Protein AF-A0A6G2PWX5-F1 (afdb_monomer_lite)

pLDDT: mean 84.2, std 10.62, range [52.28, 97.62]

Foldseek 3Di:
DQDALVVLLVLLVVLVVQLCVLCVVLVQAADDPVLVVQLVVVVVVVVPDDQPDDPPQDPSLSVLLVVLVSLLSSVVCCVVVDQRNDPDPVSSVSNNVSCVSNNVSSVSSNRNSVCNVVVVVVVVVD

Structure (mmCIF, N/CA/C/O backbone):
data_AF-A0A6G2PWX5-F1
#
_entry.id   AF-A0A6G2PWX5-F1
#
loop_
_atom_site.group_PDB
_atom_site.id
_atom_site.type_symbol
_atom_site.label_atom_id
_atom_site.label_alt_id
_atom_site.label_comp_id
_atom_site.label_asym_id
_atom_site.label_entity_id
_atom_site.label_seq_id
_atom_site.pdbx_PDB_ins_code
_atom_site.Cartn_x
_atom_site.Cartn_y
_atom_site.Cartn_z
_atom_site.occupancy
_atom_site.B_iso_or_equiv
_atom_site.auth_seq_id
_atom_site.auth_comp_id
_atom_site.auth_asym_id
_atom_site.auth_atom_id
_atom_site.pdbx_PDB_model_num
ATOM 1 N N . ASP A 1 1 ? -19.145 -6.685 -1.369 1.00 73.06 1 ASP A N 1
ATOM 2 C CA . ASP A 1 1 ? -18.867 -6.721 0.077 1.00 73.06 1 ASP A CA 1
ATOM 3 C C . ASP A 1 1 ? -17.618 -5.947 0.437 1.00 73.06 1 ASP A C 1
ATOM 5 O O . ASP A 1 1 ? -16.658 -5.936 -0.332 1.00 73.06 1 ASP A O 1
ATOM 9 N N . VAL A 1 2 ? -17.672 -5.245 1.570 1.00 80.25 2 VAL A N 1
ATOM 10 C CA . VAL A 1 2 ? -16.521 -4.561 2.172 1.00 80.25 2 VAL A CA 1
ATOM 11 C C . VAL A 1 2 ? -15.756 -5.603 2.996 1.00 80.25 2 VAL A C 1
ATOM 13 O O . VAL A 1 2 ? -16.388 -6.258 3.822 1.00 80.25 2 VAL A O 1
ATOM 16 N N . PRO A 1 3 ? -14.445 -5.812 2.767 1.00 88.75 3 PRO A N 1
ATOM 17 C CA . PRO A 1 3 ? -13.666 -6.742 3.583 1.00 88.75 3 PRO A CA 1
ATOM 18 C C . PRO A 1 3 ? -13.536 -6.234 5.019 1.00 88.75 3 PRO A C 1
ATOM 20 O O . PRO A 1 3 ? -13.540 -5.022 5.251 1.00 88.75 3 PRO A O 1
ATOM 23 N N . SER A 1 4 ? -13.334 -7.157 5.959 1.00 93.25 4 SER A N 1
ATOM 24 C CA . SER A 1 4 ? -12.883 -6.782 7.304 1.00 93.25 4 SER A CA 1
ATOM 25 C C . SER A 1 4 ? -11.538 -6.056 7.245 1.00 93.25 4 SER A C 1
ATOM 27 O O . SER A 1 4 ? -10.751 -6.246 6.307 1.00 93.25 4 SER A O 1
A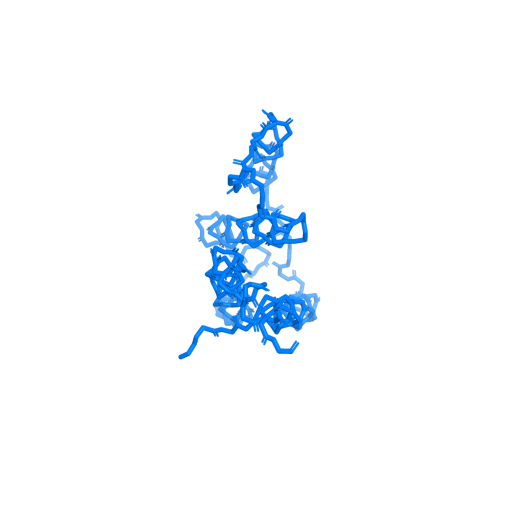TOM 29 N N . LEU A 1 5 ? -11.229 -5.261 8.273 1.00 93.88 5 LEU A N 1
ATOM 30 C CA . LEU A 1 5 ? -9.940 -4.569 8.356 1.00 93.88 5 LEU A CA 1
ATOM 31 C C . LEU A 1 5 ? -8.759 -5.546 8.247 1.00 93.88 5 LEU A C 1
ATOM 33 O O . LEU A 1 5 ? -7.820 -5.307 7.489 1.00 93.88 5 LEU A O 1
ATOM 37 N N . GLY A 1 6 ? -8.840 -6.675 8.957 1.00 93.31 6 GLY A N 1
ATOM 38 C CA . GLY A 1 6 ? -7.783 -7.684 8.960 1.00 93.31 6 GLY A CA 1
ATOM 39 C C . GLY A 1 6 ? -7.645 -8.426 7.628 1.00 93.31 6 GLY A C 1
ATOM 40 O O . GLY A 1 6 ? -6.531 -8.743 7.221 1.00 93.31 6 GLY A O 1
ATOM 41 N N . GLU A 1 7 ? -8.746 -8.713 6.927 1.00 94.88 7 GLU A N 1
ATOM 42 C CA . GLU A 1 7 ? -8.676 -9.281 5.571 1.00 94.88 7 GLU A CA 1
ATOM 43 C C . GLU A 1 7 ? -8.036 -8.300 4.598 1.00 94.88 7 GLU A C 1
ATOM 45 O O . GLU A 1 7 ? -7.130 -8.679 3.860 1.00 94.88 7 GLU A O 1
ATOM 50 N N . ALA A 1 8 ? -8.462 -7.038 4.630 1.00 96.44 8 ALA A N 1
ATOM 51 C CA . ALA A 1 8 ? -7.947 -6.025 3.725 1.00 96.44 8 ALA A CA 1
ATOM 52 C C . ALA A 1 8 ? -6.447 -5.766 3.940 1.00 96.44 8 ALA A C 1
ATOM 54 O O . ALA A 1 8 ? -5.707 -5.604 2.970 1.00 96.44 8 ALA A O 1
ATOM 55 N N . GLU A 1 9 ? -5.982 -5.764 5.194 1.00 95.12 9 GLU A N 1
ATOM 56 C CA . GLU A 1 9 ? -4.556 -5.644 5.507 1.00 95.12 9 GLU A CA 1
ATOM 57 C C . GLU A 1 9 ? -3.755 -6.850 4.996 1.00 95.12 9 GLU A C 1
ATOM 59 O O . GLU A 1 9 ? -2.713 -6.668 4.360 1.00 95.12 9 GLU A O 1
ATOM 64 N N . ARG A 1 10 ? -4.243 -8.080 5.218 1.00 96.50 10 ARG A N 1
ATOM 65 C CA . ARG A 1 10 ? -3.577 -9.297 4.722 1.00 96.50 10 ARG A CA 1
ATOM 66 C C . ARG A 1 10 ? -3.479 -9.307 3.202 1.00 96.50 10 ARG A C 1
ATOM 68 O O . ARG A 1 10 ? -2.391 -9.522 2.672 1.00 96.50 10 ARG A O 1
ATOM 75 N N . GLU A 1 11 ? -4.576 -9.013 2.511 1.00 97.19 11 GLU A N 1
ATOM 76 C CA . GLU A 1 11 ? -4.602 -8.926 1.050 1.00 97.19 11 GLU A CA 1
ATOM 77 C C . GLU A 1 11 ? -3.645 -7.846 0.524 1.00 97.19 11 GLU A C 1
ATOM 79 O O . GLU A 1 11 ? -2.964 -8.052 -0.480 1.00 97.19 11 GLU A O 1
ATOM 84 N N . LEU A 1 12 ? -3.562 -6.692 1.199 1.00 96.31 12 LEU A N 1
ATOM 85 C CA . LEU A 1 12 ? -2.619 -5.634 0.842 1.00 96.31 12 LEU A CA 1
ATOM 86 C C . LEU A 1 12 ? -1.167 -6.096 1.006 1.00 96.31 12 LEU A C 1
ATOM 88 O O . LEU A 1 12 ? -0.343 -5.856 0.123 1.00 96.31 12 LEU A O 1
ATOM 92 N N . ALA A 1 13 ? -0.855 -6.781 2.106 1.00 96.25 13 ALA A N 1
ATOM 93 C CA . ALA A 1 13 ? 0.475 -7.326 2.355 1.00 96.25 13 ALA A CA 1
ATOM 94 C C . ALA A 1 13 ? 0.854 -8.436 1.357 1.00 96.25 13 ALA A C 1
ATOM 96 O O . ALA A 1 13 ? 2.018 -8.541 0.970 1.00 96.25 13 ALA A O 1
ATOM 97 N N . GLU A 1 14 ? -0.102 -9.267 0.941 1.00 97.62 14 GLU A N 1
ATOM 98 C CA . GLU A 1 14 ? 0.081 -10.280 -0.108 1.00 97.62 14 GLU A CA 1
ATOM 99 C C . GLU A 1 14 ? 0.351 -9.635 -1.465 1.00 97.62 14 GLU A C 1
ATOM 101 O O . GLU A 1 14 ? 1.382 -9.909 -2.076 1.00 97.62 14 GLU A O 1
ATOM 106 N N . ALA A 1 15 ? -0.502 -8.698 -1.887 1.00 96.75 15 ALA A N 1
ATOM 107 C CA . ALA A 1 15 ? -0.336 -8.002 -3.157 1.00 96.75 15 ALA A CA 1
ATOM 108 C C . ALA A 1 15 ? 1.007 -7.261 -3.237 1.00 96.75 15 ALA A C 1
ATOM 110 O O . ALA A 1 15 ? 1.663 -7.289 -4.278 1.00 96.75 15 ALA A O 1
ATOM 111 N N . LEU A 1 16 ? 1.438 -6.624 -2.141 1.00 93.94 16 LEU A N 1
ATOM 112 C CA . LEU A 1 16 ? 2.752 -5.986 -2.062 1.00 93.94 16 LEU A CA 1
ATOM 113 C C . LEU 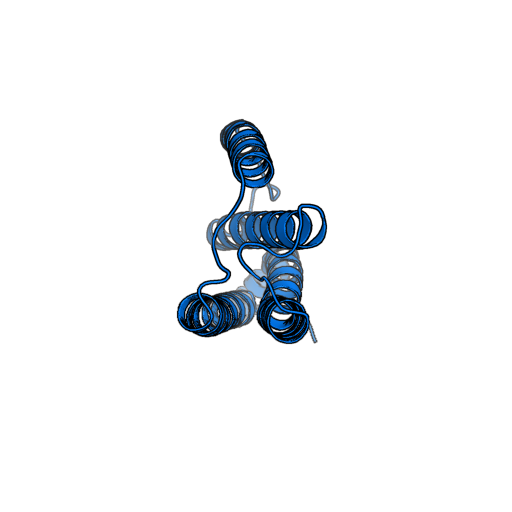A 1 16 ? 3.892 -6.990 -2.238 1.00 93.94 16 LEU A C 1
ATOM 115 O O . LEU A 1 16 ? 4.791 -6.740 -3.036 1.00 93.94 16 LEU A O 1
ATOM 119 N N . ARG A 1 17 ? 3.856 -8.122 -1.522 1.00 95.38 17 ARG A N 1
ATOM 120 C CA . ARG A 1 17 ? 4.885 -9.167 -1.639 1.00 95.38 17 ARG A CA 1
ATOM 121 C C . ARG A 1 17 ? 4.989 -9.691 -3.069 1.00 95.38 17 ARG A C 1
ATOM 123 O O . ARG A 1 17 ? 6.095 -9.769 -3.605 1.00 95.38 17 ARG A O 1
ATOM 130 N N . ASP A 1 18 ? 3.855 -9.985 -3.696 1.00 95.00 18 ASP A N 1
ATOM 131 C CA . ASP A 1 18 ? 3.808 -10.503 -5.063 1.00 95.00 18 ASP A CA 1
ATOM 132 C C . ASP A 1 18 ? 4.321 -9.477 -6.076 1.00 95.00 18 ASP A C 1
ATOM 134 O O . ASP A 1 18 ? 5.149 -9.801 -6.934 1.00 95.00 18 ASP A O 1
ATOM 138 N N . ALA A 1 19 ? 3.894 -8.218 -5.949 1.00 91.56 19 ALA A N 1
ATOM 139 C CA . ALA A 1 19 ? 4.353 -7.139 -6.813 1.00 91.56 19 ALA A CA 1
ATOM 140 C C . ALA A 1 19 ? 5.860 -6.902 -6.663 1.00 91.56 19 ALA A C 1
ATOM 142 O O . ALA A 1 19 ? 6.565 -6.843 -7.669 1.00 91.56 19 ALA A O 1
ATOM 143 N N . THR A 1 20 ? 6.385 -6.834 -5.435 1.00 90.12 20 THR A N 1
ATOM 144 C CA . THR A 1 20 ? 7.828 -6.699 -5.191 1.00 90.12 20 THR A CA 1
ATOM 145 C C . THR A 1 20 ? 8.604 -7.859 -5.805 1.00 90.12 20 THR A C 1
ATOM 147 O O . THR A 1 20 ? 9.624 -7.624 -6.448 1.00 90.12 20 THR A O 1
ATOM 150 N N . ALA A 1 21 ? 8.112 -9.095 -5.687 1.00 90.38 21 ALA A N 1
ATOM 151 C CA . ALA A 1 21 ? 8.759 -10.252 -6.295 1.00 90.38 21 ALA A CA 1
ATOM 152 C C . ALA A 1 21 ? 8.800 -10.157 -7.831 1.00 90.38 21 ALA A C 1
ATOM 154 O O . ALA A 1 21 ? 9.811 -10.509 -8.438 1.00 90.38 21 ALA A O 1
ATOM 155 N N . VAL A 1 22 ? 7.731 -9.676 -8.475 1.00 88.88 22 VAL A N 1
ATOM 156 C CA . VAL A 1 22 ? 7.707 -9.446 -9.931 1.00 88.88 22 VAL A CA 1
ATOM 157 C C . VAL A 1 22 ? 8.670 -8.328 -10.328 1.00 88.88 22 VAL A C 1
ATOM 159 O O . VAL A 1 22 ? 9.491 -8.523 -11.220 1.00 88.88 22 VAL A O 1
ATOM 162 N N . LEU A 1 23 ? 8.599 -7.176 -9.660 1.00 84.44 23 LEU A N 1
ATOM 163 C CA . LEU A 1 23 ? 9.403 -6.000 -9.996 1.00 84.44 23 LEU A CA 1
ATOM 164 C C . LEU A 1 23 ? 10.902 -6.239 -9.775 1.00 84.44 23 LEU A C 1
ATOM 166 O O . LEU A 1 23 ? 11.701 -5.799 -10.595 1.00 84.44 23 LEU A O 1
ATOM 170 N N . ALA A 1 24 ? 11.275 -6.975 -8.723 1.00 83.81 24 ALA A N 1
ATOM 171 C CA . ALA A 1 24 ? 12.662 -7.355 -8.457 1.00 83.81 24 ALA A CA 1
ATOM 172 C C . ALA A 1 24 ? 13.220 -8.313 -9.519 1.00 83.81 24 ALA A C 1
ATOM 174 O O . ALA A 1 24 ? 14.370 -8.176 -9.917 1.00 83.81 24 ALA A O 1
ATOM 175 N N . ARG A 1 25 ? 12.410 -9.259 -10.021 1.00 83.19 25 ARG A N 1
ATOM 176 C CA . ARG A 1 25 ? 12.833 -10.157 -11.112 1.00 83.19 25 ARG A CA 1
ATOM 177 C C . ARG A 1 25 ? 13.050 -9.431 -12.437 1.00 83.19 25 ARG A C 1
ATOM 179 O O . ARG A 1 25 ? 13.836 -9.900 -13.249 1.00 83.19 25 ARG A O 1
ATOM 186 N N . LEU A 1 26 ? 12.314 -8.347 -12.669 1.00 75.12 26 LEU A N 1
ATOM 187 C CA . LEU A 1 26 ? 12.381 -7.567 -13.903 1.00 75.12 26 LEU A CA 1
ATOM 188 C C . LEU A 1 26 ? 13.430 -6.442 -13.847 1.00 75.12 26 LEU A C 1
ATOM 190 O O . LEU A 1 26 ? 13.643 -5.796 -14.861 1.00 75.12 26 LEU A O 1
ATOM 194 N N . ASP A 1 27 ? 14.043 -6.181 -12.686 1.00 71.44 27 ASP A N 1
ATOM 195 C CA . ASP A 1 27 ? 14.977 -5.063 -12.443 1.00 71.44 27 ASP A CA 1
ATOM 196 C C . ASP A 1 27 ? 14.431 -3.669 -12.837 1.00 71.44 27 ASP A C 1
ATOM 198 O O . ASP A 1 27 ? 15.154 -2.718 -13.111 1.00 71.44 27 ASP A O 1
ATOM 202 N N . VAL A 1 28 ? 13.103 -3.508 -12.837 1.00 64.88 28 VAL A N 1
ATOM 203 C CA . VAL A 1 28 ? 12.422 -2.261 -13.252 1.00 64.88 28 VAL A CA 1
ATOM 204 C C . VAL A 1 28 ? 12.104 -1.322 -12.086 1.00 64.88 28 VAL A C 1
ATOM 206 O O . V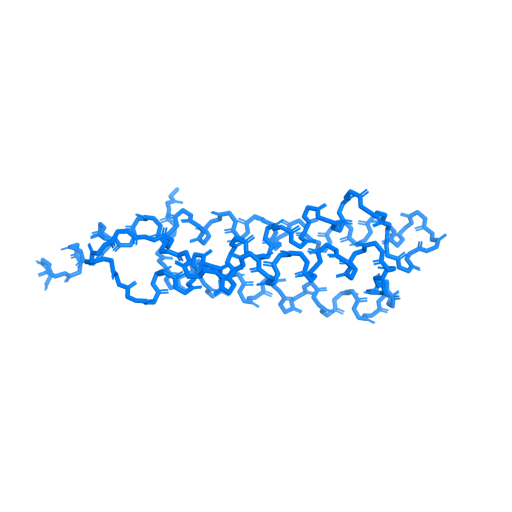AL A 1 28 ? 11.393 -0.327 -12.254 1.00 64.88 28 VAL A O 1
ATOM 209 N N . ALA A 1 29 ? 12.586 -1.644 -10.884 1.00 61.66 29 ALA A N 1
ATOM 210 C CA . ALA A 1 29 ? 12.244 -0.930 -9.656 1.00 61.66 29 ALA A CA 1
ATOM 211 C C . ALA A 1 29 ? 13.025 0.380 -9.457 1.00 61.66 29 ALA A C 1
ATOM 213 O O . ALA A 1 29 ? 12.720 1.111 -8.515 1.00 61.66 29 ALA A O 1
ATOM 214 N N . ALA A 1 30 ? 13.996 0.700 -10.321 1.00 63.53 30 ALA A N 1
ATOM 215 C CA . ALA A 1 30 ? 14.735 1.952 -10.212 1.00 63.53 30 ALA A CA 1
ATOM 216 C C . ALA A 1 30 ? 13.788 3.158 -10.332 1.00 63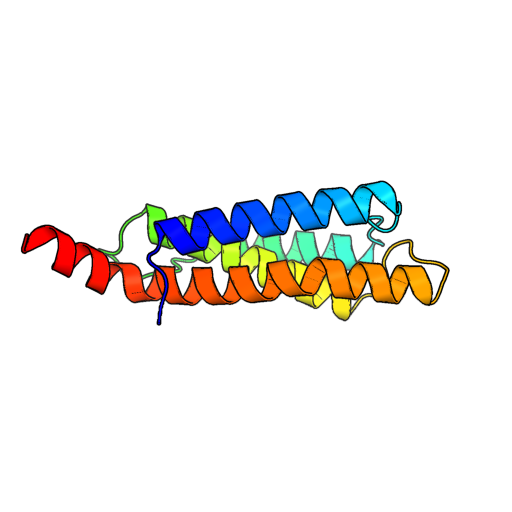.53 30 ALA A C 1
ATOM 218 O O . ALA A 1 30 ? 13.005 3.275 -11.280 1.00 63.53 30 ALA A O 1
ATOM 219 N N . SER A 1 31 ? 13.869 4.057 -9.356 1.00 64.44 31 SER A N 1
ATOM 220 C CA . SER A 1 31 ? 13.126 5.311 -9.306 1.00 64.44 31 SER A CA 1
ATOM 221 C C . SER A 1 31 ? 14.077 6.468 -9.598 1.00 64.44 31 SER A C 1
ATOM 223 O O . SER A 1 31 ? 15.116 6.581 -8.960 1.00 64.44 31 SER A O 1
ATOM 225 N N . GLY A 1 32 ? 13.748 7.317 -10.575 1.00 67.06 32 GLY A N 1
ATOM 226 C CA . GLY A 1 32 ? 14.537 8.517 -10.869 1.00 67.06 32 GLY A CA 1
ATOM 227 C C . GLY A 1 32 ? 14.376 9.619 -9.805 1.00 67.06 32 GLY A C 1
ATOM 228 O O . GLY A 1 32 ? 13.468 9.543 -8.973 1.00 67.06 32 GLY A O 1
ATOM 229 N N . PRO A 1 33 ? 15.174 10.702 -9.873 1.00 69.81 33 PRO A N 1
ATOM 230 C CA . PRO A 1 33 ? 15.213 11.766 -8.855 1.00 69.81 33 PRO A CA 1
ATOM 231 C C . PRO A 1 33 ? 13.872 12.491 -8.645 1.00 69.81 33 PRO A C 1
ATOM 233 O O . PRO A 1 33 ? 13.596 13.002 -7.564 1.00 69.81 33 PRO A O 1
ATOM 236 N N . VAL A 1 34 ? 12.996 12.514 -9.657 1.00 68.88 34 VAL A N 1
ATOM 237 C CA . VAL A 1 34 ? 11.639 13.080 -9.538 1.00 68.88 34 VAL A CA 1
ATOM 238 C C . VAL A 1 34 ? 10.769 12.252 -8.588 1.00 68.88 34 VAL A C 1
ATOM 240 O O . VAL A 1 34 ? 10.032 12.807 -7.775 1.00 68.88 34 VAL A O 1
ATOM 243 N N . ALA A 1 35 ? 10.872 10.923 -8.659 1.00 70.00 35 ALA A N 1
ATOM 244 C CA . ALA A 1 35 ? 10.146 10.032 -7.764 1.00 70.00 35 ALA A CA 1
ATOM 245 C C . ALA A 1 35 ? 10.690 10.123 -6.330 1.00 70.00 35 ALA A C 1
ATOM 247 O O . ALA A 1 35 ? 9.902 10.125 -5.388 1.00 70.00 35 ALA A O 1
ATOM 248 N N . GLU A 1 36 ? 12.008 10.269 -6.158 1.00 73.62 36 GLU A N 1
ATOM 249 C CA . GLU A 1 36 ? 12.627 10.503 -4.845 1.00 73.62 36 GLU A CA 1
ATOM 250 C C . GLU A 1 36 ? 12.134 11.811 -4.211 1.00 73.62 36 GLU A C 1
ATOM 252 O O . GLU A 1 36 ? 11.634 11.799 -3.087 1.00 73.62 36 GLU A O 1
ATOM 257 N N . ALA A 1 37 ? 12.148 12.918 -4.962 1.00 76.56 37 ALA A N 1
ATOM 258 C CA . ALA A 1 37 ? 11.645 14.205 -4.484 1.00 76.56 37 ALA A CA 1
ATOM 259 C C . ALA A 1 37 ? 10.156 14.151 -4.090 1.00 76.56 37 ALA A C 1
ATOM 261 O O . ALA A 1 37 ? 9.745 14.753 -3.096 1.00 76.56 37 ALA A O 1
ATOM 262 N N . ALA A 1 38 ? 9.337 13.403 -4.835 1.00 72.06 38 ALA A N 1
ATOM 263 C CA . ALA A 1 38 ? 7.930 13.209 -4.502 1.00 72.06 38 ALA A CA 1
ATOM 264 C C . ALA A 1 38 ? 7.728 12.358 -3.232 1.00 72.06 38 ALA A C 1
ATOM 266 O O . ALA A 1 38 ? 6.825 12.636 -2.436 1.00 72.06 38 ALA A O 1
ATOM 267 N N . ILE A 1 39 ? 8.581 11.352 -3.006 1.00 74.19 39 ILE A N 1
ATOM 268 C CA . ILE A 1 39 ? 8.595 10.557 -1.769 1.00 74.19 39 ILE A CA 1
ATOM 269 C C . ILE A 1 39 ? 8.981 11.430 -0.572 1.00 74.19 39 ILE A C 1
ATOM 271 O O . ILE A 1 39 ? 8.339 11.340 0.478 1.00 74.19 39 ILE A O 1
ATOM 275 N N . ASP A 1 40 ? 9.984 12.289 -0.719 1.00 81.31 40 ASP A N 1
ATOM 276 C CA . ASP A 1 40 ? 10.425 13.178 0.355 1.00 81.31 40 ASP A CA 1
ATOM 277 C C . ASP A 1 40 ? 9.373 14.244 0.682 1.00 81.31 40 ASP A C 1
ATOM 279 O O . ASP A 1 40 ? 9.055 14.459 1.854 1.00 81.31 40 ASP A O 1
ATOM 283 N N . ALA A 1 41 ? 8.727 14.827 -0.334 1.00 78.38 41 ALA A N 1
ATOM 284 C CA . ALA A 1 41 ? 7.593 15.731 -0.138 1.00 78.38 41 ALA A CA 1
ATOM 285 C C . ALA A 1 41 ? 6.425 15.042 0.592 1.00 78.38 41 ALA A C 1
ATOM 287 O O . ALA A 1 41 ? 5.786 15.639 1.465 1.00 78.38 41 ALA A O 1
ATOM 288 N N . TYR A 1 42 ? 6.154 13.771 0.274 1.00 73.38 42 TYR A N 1
ATOM 289 C CA . TYR A 1 42 ? 5.175 12.973 1.007 1.00 73.38 42 TYR A CA 1
ATOM 290 C C . TYR A 1 42 ? 5.578 12.782 2.476 1.00 73.38 42 TYR A C 1
ATOM 292 O O . TYR A 1 42 ? 4.751 13.017 3.357 1.00 73.38 42 TYR A O 1
ATOM 300 N N . ARG A 1 43 ? 6.827 12.379 2.751 1.00 78.00 43 ARG A N 1
ATOM 301 C CA . ARG A 1 43 ? 7.327 12.151 4.120 1.00 78.00 43 ARG A CA 1
ATOM 302 C C . ARG A 1 43 ? 7.205 13.405 4.976 1.00 78.00 43 ARG A C 1
ATOM 304 O O . ARG A 1 43 ? 6.613 13.338 6.048 1.00 78.00 43 ARG A O 1
ATOM 311 N N . ALA A 1 44 ? 7.635 14.549 4.448 1.00 78.88 44 ALA A N 1
ATOM 312 C CA . ALA A 1 44 ? 7.510 15.836 5.127 1.00 78.88 44 ALA A CA 1
ATOM 313 C C . ALA A 1 44 ? 6.049 16.178 5.476 1.00 78.88 44 ALA A C 1
ATOM 315 O O . ALA A 1 44 ? 5.769 16.744 6.530 1.00 78.88 44 ALA A O 1
ATOM 316 N N . ARG A 1 45 ? 5.090 15.805 4.615 1.00 70.94 45 ARG A N 1
ATOM 317 C CA . ARG A 1 45 ? 3.658 16.035 4.862 1.00 70.94 45 ARG A CA 1
ATOM 318 C C . ARG A 1 45 ? 3.026 15.010 5.805 1.00 70.94 45 ARG A C 1
ATOM 320 O O . ARG A 1 45 ? 2.062 15.348 6.489 1.00 70.94 45 ARG A O 1
ATOM 327 N N . ALA A 1 46 ? 3.534 13.781 5.826 1.00 70.69 46 ALA A N 1
ATOM 328 C CA . ALA A 1 46 ? 3.083 12.720 6.724 1.00 70.69 46 ALA A CA 1
ATOM 329 C C . ALA A 1 46 ? 3.557 12.955 8.168 1.00 70.69 46 ALA A C 1
ATOM 331 O O . ALA A 1 46 ? 2.786 12.761 9.102 1.00 70.69 46 ALA A O 1
ATOM 332 N N . GLU A 1 47 ? 4.788 13.440 8.352 1.00 68.44 47 GLU A N 1
ATOM 333 C CA . GLU A 1 47 ? 5.359 13.754 9.671 1.00 68.44 47 GLU A CA 1
ATOM 334 C C . GLU A 1 47 ? 4.725 14.988 10.334 1.00 68.44 47 GLU A C 1
ATOM 336 O O . GLU A 1 47 ? 4.841 15.170 11.543 1.00 68.44 47 GLU A O 1
ATOM 341 N N . ALA A 1 48 ? 3.972 15.797 9.584 1.00 67.69 48 ALA A N 1
ATOM 342 C CA . ALA A 1 48 ? 3.289 16.993 10.081 1.00 67.69 48 ALA A CA 1
ATOM 343 C C . ALA A 1 48 ? 2.058 16.718 10.984 1.00 67.69 48 ALA A C 1
ATOM 345 O O . ALA A 1 48 ? 1.240 17.613 11.187 1.00 67.69 48 ALA A O 1
ATOM 346 N N . GLY A 1 49 ? 1.908 15.505 11.533 1.00 61.56 49 GLY A N 1
ATOM 347 C CA . GLY A 1 49 ? 0.925 15.205 12.584 1.00 61.56 49 GLY A CA 1
ATOM 348 C C . GLY A 1 49 ? -0.530 15.179 12.113 1.00 61.56 49 GLY A C 1
ATOM 349 O O . GLY A 1 49 ? -1.403 15.771 12.745 1.00 61.56 49 GLY A O 1
ATOM 350 N N . ARG A 1 50 ? -0.812 14.518 10.986 1.00 67.88 50 ARG A N 1
ATOM 351 C CA . ARG A 1 50 ? -2.178 14.396 10.459 1.00 67.88 50 ARG A CA 1
ATOM 352 C C . ARG A 1 50 ? -2.938 13.261 11.153 1.00 67.88 50 ARG A C 1
ATOM 354 O O . ARG A 1 50 ? -2.595 12.100 10.971 1.00 67.88 50 ARG A O 1
ATOM 361 N N . GLU A 1 51 ? -4.019 13.579 11.862 1.00 76.06 51 GLU A N 1
ATOM 362 C CA . GLU A 1 51 ? -5.001 12.570 12.281 1.00 76.06 51 GLU A CA 1
ATOM 363 C C . GLU A 1 51 ? -5.811 12.101 11.062 1.00 76.06 51 GLU A C 1
ATOM 365 O O . GLU A 1 51 ? -6.539 12.878 10.440 1.00 76.06 51 GLU A O 1
ATOM 370 N N . VAL A 1 52 ? -5.659 10.830 10.680 1.00 84.75 52 VAL A N 1
ATOM 371 C CA . VAL A 1 52 ? -6.347 10.255 9.506 1.00 84.75 52 VAL A CA 1
ATOM 372 C C . VAL A 1 52 ? -7.763 9.751 9.805 1.00 84.75 52 VAL A C 1
ATOM 374 O O . VAL A 1 52 ? -8.546 9.540 8.877 1.00 84.75 52 VAL A O 1
ATOM 377 N N . LEU A 1 53 ? -8.097 9.569 11.085 1.00 87.81 53 LEU A N 1
ATOM 378 C CA . LEU A 1 53 ? -9.398 9.125 11.586 1.00 87.81 53 LEU A CA 1
ATOM 379 C C . LEU A 1 53 ? -9.768 9.922 12.838 1.00 87.81 53 LEU A C 1
ATOM 381 O O . LEU A 1 53 ? -8.892 10.380 13.567 1.00 87.81 53 LEU A O 1
ATOM 385 N N . ALA A 1 54 ? -11.069 10.061 13.088 1.00 87.88 54 ALA A N 1
ATOM 386 C CA . ALA A 1 54 ? -11.567 10.728 14.284 1.00 87.88 54 ALA A CA 1
ATOM 387 C C . ALA A 1 54 ? -11.195 9.951 15.568 1.00 87.88 54 ALA A C 1
ATOM 389 O O . ALA A 1 54 ? -11.034 8.724 15.522 1.00 87.88 54 ALA A O 1
ATOM 390 N N . PRO A 1 55 ? -11.134 10.625 16.732 1.00 85.12 55 PRO A N 1
ATOM 391 C CA . PRO A 1 55 ? -10.967 9.955 18.017 1.00 85.12 55 PRO A CA 1
ATOM 392 C C . PRO A 1 55 ? -12.006 8.846 18.236 1.00 85.12 55 PRO A C 1
ATOM 394 O O . PRO A 1 55 ? -13.180 8.998 17.898 1.00 85.12 55 PRO A O 1
ATOM 397 N N . GLY A 1 56 ? -11.569 7.726 18.816 1.00 86.94 56 GLY A N 1
ATOM 398 C CA . GLY A 1 56 ? -12.414 6.556 19.083 1.00 86.94 56 GLY A CA 1
ATOM 399 C C . GLY A 1 56 ? -12.321 5.445 18.035 1.00 86.94 56 GLY A C 1
ATOM 400 O O . GLY A 1 56 ? -12.739 4.328 18.327 1.00 86.94 56 GLY A O 1
ATOM 401 N N . TYR A 1 57 ? -11.719 5.700 16.867 1.00 90.94 57 TYR A N 1
ATOM 402 C CA . TYR A 1 57 ? -11.352 4.625 15.942 1.00 90.94 57 TYR A CA 1
ATOM 403 C C . TYR A 1 57 ? -10.258 3.722 16.535 1.00 90.94 57 TYR A C 1
ATOM 405 O O . TYR A 1 57 ? -9.390 4.202 17.272 1.00 90.94 57 TYR A O 1
ATOM 413 N N . PRO A 1 58 ? -10.231 2.423 16.177 1.00 88.88 58 PRO A N 1
ATOM 414 C CA . PRO A 1 58 ? -9.142 1.535 16.559 1.00 88.88 58 PRO A CA 1
ATOM 415 C C . PRO A 1 58 ? -7.790 2.088 16.084 1.00 88.88 58 PRO A C 1
ATOM 417 O O . PRO A 1 58 ? -7.646 2.387 14.895 1.00 88.88 58 PRO A O 1
ATOM 420 N N . PRO A 1 59 ? -6.752 2.142 16.943 1.00 87.75 59 PRO A N 1
ATOM 421 C CA . PRO A 1 59 ? -5.423 2.616 16.543 1.00 87.75 59 PRO A CA 1
ATOM 422 C C . PRO A 1 59 ? -4.836 1.840 15.359 1.00 87.75 59 PRO A C 1
ATOM 424 O O . PRO A 1 59 ? -4.053 2.365 14.573 1.00 87.75 59 PRO A O 1
ATOM 427 N N . HIS A 1 60 ? -5.212 0.568 15.227 1.00 89.31 60 HIS A N 1
ATOM 428 C CA . HIS A 1 60 ? -4.809 -0.266 14.106 1.00 89.31 60 HIS A CA 1
ATOM 429 C C . HIS A 1 60 ? -5.431 0.179 12.772 1.00 89.31 60 HIS A C 1
ATOM 431 O O . HIS A 1 60 ? -4.726 0.190 11.767 1.00 89.31 60 HIS A O 1
ATOM 437 N N . ALA A 1 61 ? -6.691 0.628 12.764 1.00 93.88 61 ALA A N 1
ATOM 438 C CA . ALA A 1 61 ? -7.357 1.132 11.562 1.00 93.88 61 ALA A CA 1
ATOM 439 C C . ALA A 1 61 ? -6.668 2.388 11.018 1.00 93.88 61 ALA A C 1
ATOM 441 O O . ALA A 1 61 ? -6.452 2.496 9.813 1.00 93.88 61 ALA A O 1
ATOM 442 N N . ALA A 1 62 ? -6.247 3.296 11.906 1.00 92.06 62 ALA A N 1
ATOM 443 C CA . ALA A 1 62 ? -5.491 4.488 11.524 1.00 92.06 62 ALA A CA 1
ATOM 444 C C . ALA A 1 62 ? -4.164 4.120 10.840 1.00 92.06 62 ALA A C 1
ATOM 446 O O . ALA A 1 62 ? -3.878 4.611 9.750 1.00 92.06 62 ALA A O 1
ATOM 447 N N . ARG A 1 63 ? -3.406 3.172 11.413 1.00 90.38 63 ARG A N 1
ATOM 448 C CA . ARG A 1 63 ? -2.148 2.690 10.813 1.00 90.38 63 ARG A CA 1
ATOM 449 C C . ARG A 1 63 ? -2.355 2.055 9.436 1.00 90.38 63 ARG A C 1
ATOM 451 O O . ARG A 1 63 ? -1.585 2.321 8.515 1.00 90.38 63 ARG A O 1
ATOM 458 N N . VAL A 1 64 ? -3.390 1.224 9.280 1.00 94.00 64 VAL A N 1
ATOM 459 C CA . VAL A 1 64 ? -3.718 0.596 7.986 1.00 94.00 64 VAL A CA 1
ATOM 460 C C . VAL A 1 64 ? -4.119 1.655 6.958 1.00 94.00 64 VAL A C 1
ATOM 462 O O . VAL A 1 64 ? -3.685 1.585 5.807 1.00 94.00 64 VAL A O 1
ATOM 465 N N . LEU A 1 65 ? -4.892 2.666 7.364 1.00 93.81 65 LEU A N 1
ATOM 466 C CA . LEU A 1 65 ? -5.296 3.764 6.491 1.00 93.81 65 LEU A CA 1
ATOM 467 C C . LEU A 1 65 ? -4.096 4.582 6.003 1.00 93.81 65 LEU A C 1
ATOM 469 O O . LEU A 1 65 ? -3.982 4.833 4.804 1.00 93.81 65 LEU A O 1
ATOM 473 N N . GLU A 1 66 ? -3.189 4.959 6.904 1.00 91.06 66 GLU A N 1
ATOM 474 C CA . GLU A 1 66 ? -1.953 5.672 6.563 1.00 91.06 66 GLU A CA 1
ATOM 475 C C . GLU A 1 66 ? -1.113 4.883 5.558 1.00 91.06 66 GLU A C 1
ATOM 477 O O . GLU A 1 66 ? -0.694 5.417 4.527 1.00 91.06 66 GLU A O 1
ATOM 482 N N . LEU A 1 67 ? -0.909 3.589 5.821 1.00 91.69 67 LEU A N 1
ATOM 483 C CA . LEU A 1 67 ? -0.158 2.712 4.932 1.00 91.69 67 LEU A CA 1
ATOM 484 C C . LEU A 1 67 ? -0.823 2.610 3.551 1.00 91.69 67 LEU A C 1
ATOM 486 O O . LEU A 1 67 ? -0.153 2.751 2.526 1.00 91.69 67 LEU A O 1
ATOM 490 N N . ALA A 1 68 ? -2.138 2.408 3.505 1.00 94.31 68 ALA A N 1
ATOM 491 C CA . ALA A 1 68 ? -2.880 2.272 2.259 1.00 94.31 68 ALA A CA 1
ATOM 492 C C . ALA A 1 68 ? -2.895 3.571 1.432 1.00 94.31 68 ALA A C 1
ATOM 494 O O . ALA A 1 68 ? -2.750 3.529 0.204 1.00 94.31 68 ALA A O 1
ATOM 495 N N . GLN A 1 69 ? -3.020 4.732 2.083 1.00 92.06 69 GLN A N 1
ATOM 496 C CA . GLN A 1 69 ? -2.908 6.038 1.428 1.00 92.06 69 GLN A CA 1
ATOM 497 C C . GLN A 1 69 ? -1.496 6.262 0.879 1.00 92.06 69 GLN A C 1
ATOM 499 O O . GLN A 1 69 ? -1.348 6.648 -0.282 1.00 92.06 69 GLN A O 1
ATOM 504 N N . ARG A 1 70 ? -0.459 5.941 1.666 1.00 88.75 70 ARG A N 1
ATOM 505 C CA . ARG A 1 70 ? 0.942 6.005 1.227 1.00 88.75 70 ARG A CA 1
ATOM 506 C C . ARG A 1 70 ? 1.174 5.182 -0.032 1.00 88.75 70 ARG A C 1
ATOM 508 O O . ARG A 1 70 ? 1.745 5.677 -0.996 1.00 88.75 70 ARG A O 1
ATOM 515 N N . ILE A 1 71 ? 0.725 3.931 -0.033 1.00 91.44 71 ILE A N 1
ATOM 516 C CA . ILE A 1 71 ? 0.890 3.018 -1.170 1.00 91.44 71 ILE A CA 1
ATOM 517 C C . ILE A 1 71 ? 0.159 3.548 -2.402 1.00 91.44 71 ILE A C 1
ATOM 519 O O . ILE A 1 71 ? 0.722 3.542 -3.491 1.00 91.44 71 ILE A O 1
ATOM 523 N N . THR A 1 72 ? -1.059 4.062 -2.232 1.00 92.00 72 THR A N 1
ATOM 524 C CA . THR A 1 72 ? -1.837 4.641 -3.339 1.00 92.00 72 THR A CA 1
ATOM 525 C C . THR A 1 72 ? -1.098 5.813 -3.985 1.00 92.00 72 THR A C 1
ATOM 527 O O . THR A 1 72 ? -1.024 5.890 -5.208 1.00 92.00 72 THR A O 1
ATOM 530 N N . LEU A 1 73 ? -0.493 6.688 -3.176 1.00 86.81 73 LEU A N 1
ATOM 531 C CA . LEU A 1 73 ? 0.314 7.801 -3.675 1.00 86.81 73 LEU A CA 1
ATOM 532 C C . LEU A 1 73 ? 1.574 7.320 -4.398 1.00 86.81 73 LEU A C 1
ATOM 534 O O . LEU A 1 73 ? 1.863 7.797 -5.490 1.00 86.81 73 LEU A O 1
ATOM 538 N N . LEU A 1 74 ? 2.299 6.349 -3.836 1.00 84.62 74 LEU A N 1
ATOM 539 C CA . LEU A 1 74 ? 3.481 5.773 -4.486 1.00 84.62 74 LEU A CA 1
ATOM 540 C C . LEU A 1 74 ? 3.137 5.130 -5.835 1.00 84.62 74 LEU A C 1
ATOM 542 O O . LEU A 1 74 ? 3.891 5.274 -6.793 1.00 84.62 74 LEU A O 1
ATOM 546 N N . ILE A 1 75 ? 1.989 4.456 -5.928 1.00 87.81 75 ILE A N 1
ATOM 547 C CA . ILE A 1 75 ? 1.503 3.880 -7.184 1.00 87.81 75 ILE A CA 1
ATOM 548 C C . ILE A 1 75 ? 1.134 4.982 -8.177 1.00 87.81 75 ILE A C 1
ATOM 550 O O . ILE A 1 75 ? 1.494 4.864 -9.343 1.00 87.81 75 ILE A O 1
ATOM 554 N N . ALA A 1 76 ? 0.459 6.050 -7.749 1.00 85.69 76 ALA A N 1
ATOM 555 C CA . ALA A 1 76 ? 0.145 7.180 -8.625 1.00 85.69 76 ALA A CA 1
ATOM 556 C C . ALA A 1 76 ? 1.426 7.822 -9.186 1.00 85.69 76 ALA A C 1
ATOM 558 O O . ALA A 1 76 ? 1.572 7.946 -10.398 1.00 85.69 76 ALA A O 1
ATOM 559 N N . LEU A 1 77 ? 2.420 8.085 -8.330 1.00 80.50 77 LEU A N 1
ATOM 560 C CA . LEU A 1 77 ? 3.735 8.585 -8.748 1.00 80.50 77 LEU A CA 1
ATOM 561 C C . LEU A 1 77 ? 4.437 7.629 -9.721 1.00 80.50 77 LEU A C 1
ATOM 563 O O . LEU A 1 77 ? 5.074 8.066 -10.676 1.00 80.50 77 LEU A O 1
ATOM 567 N N . ALA A 1 78 ? 4.301 6.321 -9.502 1.00 79.50 78 ALA A N 1
ATOM 568 C CA . ALA A 1 78 ? 4.826 5.299 -10.396 1.00 79.50 78 ALA A CA 1
ATOM 569 C C . ALA A 1 78 ? 4.135 5.267 -11.771 1.00 79.50 78 ALA A C 1
ATOM 571 O O . ALA A 1 78 ? 4.736 4.727 -12.700 1.00 79.50 78 ALA A O 1
ATOM 572 N N . HIS A 1 79 ? 2.917 5.798 -11.910 1.00 80.94 79 HIS A N 1
ATOM 573 C CA . HIS A 1 79 ? 2.243 5.978 -13.199 1.00 80.94 79 HIS A CA 1
ATOM 574 C C . HIS A 1 79 ? 2.610 7.323 -13.844 1.00 80.94 79 HIS A C 1
ATOM 576 O O . HIS A 1 79 ? 2.892 7.360 -15.040 1.00 80.94 79 HIS A O 1
ATOM 582 N N . ASP A 1 80 ? 2.665 8.402 -13.057 1.00 77.00 80 ASP A N 1
ATOM 583 C CA . ASP A 1 80 ? 2.856 9.771 -13.555 1.00 77.00 80 ASP A CA 1
ATOM 584 C C . ASP A 1 80 ? 4.313 10.093 -13.931 1.00 77.00 80 ASP A C 1
ATOM 586 O O . ASP A 1 80 ? 4.563 10.854 -14.867 1.00 77.00 80 ASP A O 1
ATOM 590 N N . HIS A 1 81 ? 5.297 9.518 -13.228 1.00 69.12 81 HIS A N 1
ATOM 591 C CA . HIS A 1 81 ? 6.721 9.859 -13.385 1.00 69.12 81 HIS A CA 1
ATOM 592 C C . HIS A 1 81 ? 7.550 8.800 -14.132 1.00 69.12 81 HIS A C 1
ATOM 594 O O . HIS A 1 81 ? 8.775 8.757 -14.008 1.00 69.12 81 HIS A O 1
ATOM 600 N N . GLY A 1 82 ? 6.893 7.982 -14.959 1.00 63.12 82 GLY A N 1
ATOM 601 C CA . GLY A 1 82 ? 7.540 7.106 -15.935 1.00 63.12 82 GLY A CA 1
ATOM 602 C C . GLY A 1 82 ? 7.633 5.635 -15.531 1.00 63.12 82 GLY A C 1
ATOM 603 O O . GLY A 1 82 ? 7.159 5.187 -14.489 1.00 63.12 82 GLY A O 1
ATOM 604 N N . HIS A 1 83 ? 8.253 4.848 -16.404 1.00 65.31 83 HIS A N 1
ATOM 605 C CA . HIS A 1 83 ? 8.189 3.388 -16.362 1.00 65.31 83 HIS A CA 1
ATOM 606 C C . HIS A 1 83 ? 9.225 2.726 -15.432 1.00 65.31 83 HIS A C 1
ATOM 608 O O . HIS A 1 83 ? 9.404 1.509 -15.470 1.00 65.31 83 HIS A O 1
ATOM 614 N N . GLY A 1 84 ? 9.888 3.509 -14.575 1.00 72.12 84 GLY A N 1
ATOM 615 C CA . GLY A 1 84 ? 11.043 3.060 -13.795 1.00 72.12 84 GLY A CA 1
ATOM 616 C C . GLY A 1 84 ? 12.243 2.755 -14.696 1.00 72.12 84 GLY A C 1
ATOM 617 O O . GLY A 1 84 ? 12.463 3.459 -15.679 1.00 72.12 84 GLY A O 1
ATOM 618 N N . ALA A 1 85 ? 12.978 1.682 -14.391 1.00 69.25 85 ALA A N 1
ATOM 619 C CA . ALA A 1 85 ? 14.065 1.167 -15.236 1.00 69.25 85 ALA A CA 1
ATOM 620 C C . ALA A 1 85 ? 13.586 0.341 -16.450 1.00 69.25 85 ALA A C 1
ATOM 622 O O . ALA A 1 85 ? 14.413 -0.208 -17.171 1.00 69.25 85 ALA A O 1
ATOM 623 N N . ALA A 1 86 ? 12.275 0.240 -16.703 1.00 73.12 86 ALA A N 1
ATOM 624 C CA . ALA A 1 86 ? 11.769 -0.473 -17.874 1.00 73.12 86 ALA A CA 1
ATOM 625 C C . ALA A 1 86 ? 12.235 0.202 -19.175 1.00 73.12 86 ALA A C 1
ATOM 627 O O . ALA A 1 86 ? 11.915 1.367 -19.425 1.00 73.12 86 ALA A O 1
ATOM 628 N N . VAL A 1 87 ? 12.942 -0.551 -20.018 1.00 78.56 87 VAL A N 1
ATOM 629 C CA . VAL A 1 87 ? 13.477 -0.083 -21.308 1.00 78.56 87 VAL A CA 1
ATOM 630 C C . VAL A 1 87 ? 12.715 -0.666 -22.502 1.00 78.56 87 VAL A C 1
ATOM 632 O O . VAL A 1 87 ? 12.876 -0.193 -23.626 1.00 78.56 87 VAL A O 1
ATOM 635 N N . THR A 1 88 ? 11.839 -1.653 -22.276 1.00 81.62 88 THR A N 1
ATOM 636 C CA . THR A 1 88 ? 10.996 -2.283 -23.307 1.00 81.62 88 THR A CA 1
ATOM 637 C C . THR A 1 88 ? 9.497 -2.143 -23.029 1.00 81.62 88 THR A C 1
ATOM 639 O O . THR A 1 88 ? 9.052 -2.122 -21.884 1.00 81.62 88 THR A O 1
ATOM 642 N N . ALA A 1 89 ? 8.667 -2.149 -24.080 1.00 82.75 89 ALA A N 1
ATOM 643 C CA . ALA A 1 89 ? 7.204 -2.122 -23.942 1.00 82.75 89 ALA A CA 1
ATOM 644 C C . ALA A 1 89 ? 6.634 -3.284 -23.111 1.00 82.75 89 ALA A C 1
ATOM 646 O O . ALA A 1 89 ? 5.678 -3.093 -22.356 1.00 82.75 89 ALA A O 1
ATOM 647 N N . SER A 1 90 ? 7.245 -4.467 -23.199 1.00 82.50 90 SER A N 1
ATOM 648 C CA . SER A 1 90 ? 6.894 -5.629 -22.379 1.00 82.50 90 SER A CA 1
ATOM 649 C C . SER A 1 90 ? 7.161 -5.405 -20.891 1.00 82.50 90 SER A C 1
ATOM 651 O O . SER A 1 90 ? 6.318 -5.757 -20.070 1.00 82.50 90 SER A O 1
ATOM 653 N N . GLU A 1 91 ? 8.283 -4.780 -20.528 1.00 82.69 91 GLU A N 1
ATOM 654 C CA . GLU A 1 91 ? 8.615 -4.455 -19.134 1.00 82.69 91 GLU A CA 1
ATOM 655 C C . GLU A 1 91 ? 7.678 -3.386 -18.565 1.00 82.69 91 GLU A C 1
ATOM 657 O O . GLU A 1 91 ? 7.189 -3.526 -17.443 1.00 82.69 91 GLU A O 1
ATOM 662 N N . MET A 1 92 ? 7.349 -2.358 -19.357 1.00 84.00 92 MET A N 1
ATOM 663 C CA . MET A 1 92 ? 6.378 -1.324 -18.972 1.00 84.00 92 MET A CA 1
ATOM 664 C C . MET A 1 92 ? 4.992 -1.935 -18.696 1.00 84.00 92 MET A C 1
ATOM 666 O O . MET A 1 92 ? 4.341 -1.619 -17.691 1.00 84.00 92 MET A O 1
ATOM 670 N N . ALA A 1 93 ? 4.550 -2.854 -19.563 1.00 86.44 93 ALA A N 1
ATOM 671 C CA . ALA A 1 93 ? 3.288 -3.570 -19.405 1.00 86.44 93 ALA A CA 1
ATOM 672 C C . ALA A 1 93 ? 3.303 -4.499 -18.181 1.00 86.44 93 ALA A C 1
ATOM 674 O O . ALA A 1 93 ? 2.362 -4.470 -17.387 1.00 86.44 93 ALA A O 1
ATOM 675 N N . ALA A 1 94 ? 4.374 -5.273 -17.989 1.00 86.62 94 ALA A N 1
ATOM 676 C CA . ALA A 1 94 ? 4.524 -6.177 -16.851 1.00 86.62 94 ALA A CA 1
ATOM 677 C C . ALA A 1 94 ? 4.550 -5.418 -15.515 1.00 86.62 94 ALA A C 1
ATOM 679 O O . ALA A 1 94 ? 3.871 -5.811 -14.566 1.00 86.62 94 ALA A O 1
ATOM 680 N N . ARG A 1 95 ? 5.248 -4.277 -15.456 1.00 86.88 95 ARG A N 1
ATOM 681 C CA . ARG A 1 95 ? 5.243 -3.375 -14.296 1.00 86.88 95 ARG A CA 1
ATOM 682 C C . ARG A 1 95 ? 3.838 -2.872 -13.978 1.00 86.88 95 ARG A C 1
ATOM 684 O O . ARG A 1 95 ? 3.393 -2.965 -12.837 1.00 86.88 95 ARG A O 1
ATOM 691 N N . THR A 1 96 ? 3.114 -2.390 -14.986 1.00 88.06 96 THR A N 1
ATOM 692 C CA . THR A 1 96 ? 1.729 -1.921 -14.815 1.00 88.06 96 THR A CA 1
ATOM 693 C C . THR A 1 96 ? 0.826 -3.046 -14.305 1.00 88.06 96 THR A C 1
ATOM 695 O O . THR A 1 96 ? 0.040 -2.851 -13.379 1.00 88.06 96 THR A O 1
ATOM 698 N N . GLN A 1 97 ? 0.953 -4.249 -14.870 1.00 90.88 97 GLN A N 1
ATOM 699 C CA . GLN A 1 97 ? 0.189 -5.420 -14.437 1.00 90.88 97 GLN A CA 1
ATOM 700 C C . GLN A 1 97 ? 0.508 -5.821 -12.992 1.00 90.88 97 GLN A C 1
ATOM 702 O O . GLN A 1 97 ? -0.416 -6.154 -12.253 1.00 90.88 97 GLN A O 1
ATOM 707 N N . ALA A 1 98 ? 1.772 -5.731 -12.571 1.00 91.56 98 ALA A N 1
ATOM 708 C CA . ALA A 1 98 ? 2.194 -6.032 -11.205 1.00 91.56 98 ALA A CA 1
ATOM 709 C C . ALA A 1 98 ? 1.638 -5.040 -10.168 1.00 91.56 98 ALA A C 1
ATOM 711 O O . ALA A 1 98 ? 1.343 -5.434 -9.043 1.00 91.56 98 ALA A O 1
ATOM 712 N N . LEU A 1 99 ? 1.458 -3.765 -10.534 1.00 91.75 99 LEU A N 1
ATOM 713 C CA . LEU A 1 99 ? 0.970 -2.728 -9.614 1.00 91.75 99 LEU A CA 1
ATOM 714 C C . LEU A 1 99 ? -0.559 -2.700 -9.462 1.00 91.75 99 LEU A C 1
ATOM 716 O O . LEU A 1 99 ? -1.061 -2.296 -8.412 1.00 91.75 99 LEU A O 1
ATOM 720 N N . ARG A 1 100 ? -1.319 -3.167 -10.463 1.00 93.94 100 ARG A N 1
ATOM 721 C CA . ARG A 1 100 ? -2.797 -3.166 -10.429 1.00 93.94 100 ARG A CA 1
ATOM 722 C C . ARG A 1 100 ? -3.398 -3.879 -9.204 1.00 93.94 100 ARG A C 1
ATOM 724 O O . ARG A 1 100 ? -4.318 -3.323 -8.598 1.00 93.94 100 ARG A O 1
ATOM 731 N N . PRO A 1 101 ? -2.941 -5.086 -8.804 1.00 95.81 101 PRO A N 1
ATOM 732 C CA . PRO A 1 101 ? -3.433 -5.733 -7.592 1.00 95.81 101 PRO A CA 1
ATOM 733 C C . PRO A 1 101 ? -3.195 -4.892 -6.339 1.00 95.81 101 PRO A C 1
ATOM 735 O O . PRO A 1 101 ? -4.125 -4.758 -5.550 1.00 95.81 101 PRO A O 1
ATOM 738 N N . VAL A 1 102 ? -2.011 -4.283 -6.214 1.00 96.12 102 VAL A N 1
ATOM 739 C CA . VAL A 1 102 ? -1.629 -3.456 -5.060 1.00 96.12 102 VAL A CA 1
ATOM 740 C C . VAL A 1 102 ? -2.532 -2.232 -4.937 1.00 96.12 102 VAL A C 1
ATOM 742 O O . VAL A 1 102 ? -3.006 -1.916 -3.850 1.00 96.12 102 VAL A O 1
ATOM 745 N N . GLU A 1 103 ? -2.821 -1.559 -6.052 1.00 95.38 103 GLU A N 1
ATOM 746 C CA . GLU A 1 103 ? -3.706 -0.393 -6.054 1.00 95.38 103 GLU A CA 1
ATOM 747 C C . GLU A 1 103 ? -5.115 -0.763 -5.575 1.00 95.38 103 GLU A C 1
ATOM 749 O O . GLU A 1 103 ? -5.708 -0.093 -4.727 1.00 95.38 103 GLU A O 1
ATOM 754 N N . ARG A 1 104 ? -5.646 -1.875 -6.090 1.00 96.38 104 ARG A N 1
ATOM 755 C CA . ARG A 1 104 ? -6.968 -2.382 -5.720 1.00 96.38 104 ARG A CA 1
ATOM 756 C C . ARG A 1 104 ? -7.037 -2.751 -4.238 1.00 96.38 104 ARG A C 1
ATOM 758 O O . ARG A 1 104 ? -7.998 -2.361 -3.574 1.00 96.38 104 ARG A O 1
ATOM 765 N N . THR A 1 105 ? -6.055 -3.480 -3.710 1.00 97.44 105 THR A N 1
ATOM 766 C CA . THR A 1 105 ? -6.030 -3.863 -2.288 1.00 97.44 105 THR A CA 1
ATOM 767 C C . THR A 1 105 ? -5.803 -2.656 -1.384 1.00 97.44 105 THR A C 1
ATOM 769 O O . THR A 1 105 ? -6.410 -2.582 -0.322 1.00 97.44 105 THR A O 1
ATOM 772 N N . ALA A 1 106 ? -5.031 -1.655 -1.822 1.00 96.50 106 ALA A N 1
ATOM 773 C CA . ALA A 1 106 ? -4.860 -0.406 -1.082 1.00 96.50 106 ALA A CA 1
ATOM 774 C C . ALA A 1 106 ? -6.186 0.361 -0.978 1.00 96.50 106 ALA A C 1
ATOM 776 O O . ALA A 1 106 ? -6.579 0.761 0.116 1.00 96.50 106 ALA A O 1
ATOM 777 N N . ARG A 1 107 ? -6.939 0.497 -2.078 1.00 96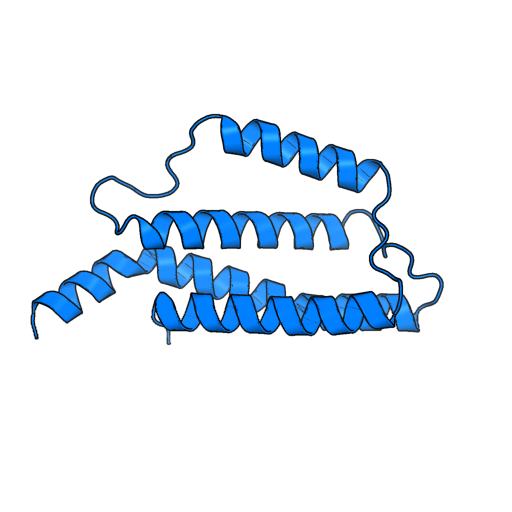.25 107 ARG A N 1
ATOM 778 C CA . ARG A 1 107 ? -8.283 1.103 -2.043 1.00 96.25 107 ARG A CA 1
ATOM 779 C C . ARG A 1 107 ? -9.228 0.333 -1.112 1.00 96.25 107 ARG A C 1
ATOM 781 O O . ARG A 1 107 ? -9.944 0.954 -0.331 1.00 96.25 107 ARG A O 1
ATOM 788 N N . ARG A 1 108 ? -9.205 -1.005 -1.141 1.00 96.56 108 ARG A N 1
ATOM 789 C CA . ARG A 1 108 ? -10.006 -1.847 -0.229 1.00 96.56 108 ARG A CA 1
ATOM 790 C C . ARG A 1 108 ? -9.616 -1.657 1.238 1.00 96.56 108 ARG A C 1
ATOM 792 O O . ARG A 1 108 ? -10.508 -1.541 2.070 1.00 96.56 108 ARG A O 1
ATOM 799 N N . ALA A 1 109 ? -8.324 -1.562 1.547 1.00 97.00 109 ALA A N 1
ATOM 800 C CA . ALA A 1 109 ? -7.830 -1.297 2.897 1.00 97.00 109 ALA A CA 1
ATOM 801 C C . ALA A 1 109 ? -8.258 0.081 3.420 1.00 97.00 109 ALA A C 1
ATOM 803 O O . ALA A 1 109 ? -8.645 0.189 4.580 1.00 97.00 109 ALA A O 1
ATOM 804 N N . GLN A 1 110 ? -8.287 1.115 2.568 1.00 96.31 110 GLN A N 1
ATOM 805 C CA . GLN A 1 110 ? -8.840 2.420 2.954 1.00 96.31 110 GLN A CA 1
ATOM 806 C C . GLN A 1 110 ? -10.325 2.311 3.318 1.00 96.31 110 GLN A C 1
ATOM 808 O O . GLN A 1 110 ? -10.741 2.799 4.365 1.00 96.31 110 GLN A O 1
ATOM 813 N N . VAL A 1 111 ? -11.123 1.633 2.484 1.00 96.75 111 VAL A N 1
ATOM 814 C CA . VAL A 1 111 ? -12.553 1.421 2.760 1.00 96.75 111 VAL A CA 1
ATOM 815 C C . VAL A 1 111 ? -12.747 0.634 4.059 1.00 96.75 111 VAL A C 1
ATOM 817 O O . VAL A 1 111 ? -13.562 1.036 4.884 1.00 96.75 111 VAL A O 1
ATOM 820 N N . ALA A 1 112 ? -11.991 -0.443 4.279 1.00 95.69 112 ALA A N 1
ATOM 821 C CA . ALA A 1 112 ? -12.082 -1.243 5.499 1.00 95.69 112 ALA A CA 1
ATOM 822 C C . ALA A 1 112 ? -11.685 -0.442 6.752 1.00 95.69 112 ALA A C 1
ATOM 824 O O . ALA A 1 112 ? -12.360 -0.524 7.773 1.00 95.69 112 ALA A O 1
ATOM 825 N N . ALA A 1 113 ? -10.651 0.400 6.662 1.00 94.62 113 ALA A N 1
ATOM 826 C CA . ALA A 1 113 ? -10.241 1.272 7.760 1.00 94.62 113 ALA A CA 1
ATOM 827 C C . ALA A 1 113 ? -11.311 2.312 8.121 1.00 94.62 113 ALA A C 1
ATOM 829 O O . ALA A 1 113 ? -11.590 2.510 9.300 1.00 94.62 113 ALA A O 1
ATOM 830 N N . TYR A 1 114 ? -11.974 2.923 7.134 1.00 94.56 114 TYR A N 1
ATOM 831 C CA . TYR A 1 114 ? -13.107 3.814 7.407 1.00 94.56 114 TYR A CA 1
ATOM 832 C C . TYR A 1 114 ? -14.318 3.077 7.997 1.00 94.56 114 TYR A C 1
ATOM 834 O O . TYR A 1 114 ? -15.063 3.657 8.781 1.00 94.56 114 TYR A O 1
ATOM 842 N N . ASN A 1 115 ? -14.516 1.800 7.657 1.0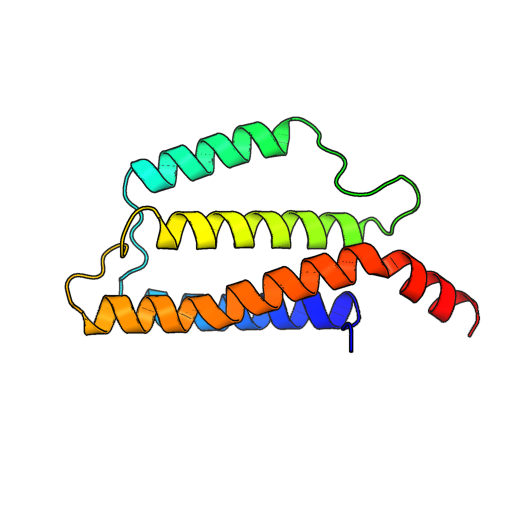0 93.94 115 ASN A N 1
ATOM 843 C CA . ASN A 1 115 ? -15.631 0.995 8.165 1.00 93.94 115 ASN A CA 1
ATOM 844 C C . ASN A 1 115 ? -15.307 0.230 9.460 1.00 93.94 115 ASN A C 1
ATOM 846 O O . ASN A 1 115 ? -16.186 -0.441 10.004 1.00 93.94 115 ASN A O 1
ATOM 850 N N . SER A 1 116 ? -14.094 0.356 10.010 1.00 91.88 116 SER A N 1
ATOM 851 C CA . SER A 1 116 ? -13.660 -0.452 11.156 1.00 91.88 116 SER A CA 1
ATOM 852 C C . SER A 1 116 ? -14.513 -0.227 12.408 1.00 91.88 116 SER A C 1
ATOM 854 O O . SER A 1 116 ? -14.676 -1.135 13.209 1.00 91.88 116 SER A O 1
ATOM 856 N N . MET A 1 117 ? -15.083 0.968 12.590 1.00 86.69 117 MET A N 1
ATOM 857 C CA . MET A 1 117 ? -15.966 1.263 13.729 1.00 86.69 117 MET A CA 1
ATOM 858 C C . MET A 1 117 ? -17.268 0.463 13.702 1.00 86.69 117 MET A C 1
ATOM 860 O O . MET A 1 117 ? -17.791 0.101 14.755 1.00 86.69 117 MET A O 1
ATOM 864 N N . VAL A 1 118 ? -17.795 0.187 12.507 1.00 86.56 118 VAL A N 1
ATOM 865 C CA . VAL A 1 118 ? -18.983 -0.658 12.343 1.00 86.56 118 VAL A CA 1
ATOM 866 C C . VAL A 1 118 ? -18.623 -2.095 12.709 1.00 86.56 118 VAL A C 1
ATOM 868 O O . VAL A 1 118 ? -19.317 -2.712 13.511 1.00 86.56 118 VAL A O 1
ATOM 871 N N . GLU A 1 119 ? -17.478 -2.573 12.220 1.00 83.81 119 GLU A N 1
ATOM 872 C CA . GLU A 1 119 ? -16.959 -3.906 12.528 1.00 83.81 119 GLU A CA 1
ATOM 873 C C . GLU A 1 119 ? -16.704 -4.107 14.037 1.00 83.81 119 GLU A C 1
ATOM 875 O O . GLU A 1 119 ? -17.135 -5.110 14.604 1.00 83.81 119 GLU A O 1
ATOM 880 N N . GLU A 1 120 ? -16.068 -3.152 14.727 1.00 82.31 120 GLU A N 1
ATOM 881 C CA . GLU A 1 120 ? -15.860 -3.234 16.184 1.00 82.31 120 GLU A CA 1
ATOM 882 C C . GLU A 1 120 ? -17.182 -3.268 16.961 1.00 82.31 120 GLU A C 1
ATOM 884 O O . GLU A 1 120 ? -17.330 -4.037 17.914 1.00 82.31 120 GLU A O 1
ATOM 889 N N . ARG A 1 121 ? -18.172 -2.471 16.539 1.00 81.00 121 ARG A N 1
ATOM 890 C CA . ARG A 1 121 ? -19.500 -2.469 17.163 1.00 81.00 121 ARG A CA 1
ATOM 891 C C . ARG A 1 121 ? -20.202 -3.813 16.985 1.00 81.00 121 ARG A C 1
ATOM 893 O O . ARG A 1 121 ? -20.826 -4.291 17.925 1.00 81.00 121 ARG A O 1
ATOM 900 N N . GLU A 1 122 ? -20.094 -4.427 15.812 1.00 81.88 122 GLU A N 1
ATOM 901 C CA . GLU A 1 122 ? -20.663 -5.751 15.545 1.00 81.88 122 GLU A CA 1
ATOM 902 C C . GLU A 1 122 ? -19.968 -6.864 16.338 1.00 81.88 122 GLU A C 1
ATOM 904 O O . GLU A 1 122 ? -20.638 -7.798 16.779 1.00 81.88 122 GLU A O 1
ATOM 909 N N . ARG A 1 123 ? -18.649 -6.768 16.567 1.00 77.62 123 ARG A N 1
ATOM 910 C CA . ARG A 1 123 ? -17.920 -7.728 17.414 1.00 77.62 123 ARG A CA 1
ATOM 911 C C . ARG A 1 123 ? -18.261 -7.593 18.897 1.00 77.62 123 ARG A C 1
ATOM 913 O O . ARG A 1 123 ? -18.334 -8.609 19.571 1.00 77.62 123 ARG A O 1
ATOM 920 N N . GLY A 1 124 ? -18.501 -6.378 19.394 1.00 72.00 124 GLY A N 1
ATOM 921 C CA . GLY A 1 124 ? -18.875 -6.138 20.795 1.00 72.00 124 GLY A CA 1
ATOM 922 C C . GLY A 1 124 ? -20.314 -6.527 21.164 1.00 72.00 124 GLY A C 1
ATOM 923 O O . GLY A 1 124 ? -20.653 -6.540 22.343 1.00 72.00 124 GLY A O 1
ATOM 924 N N . VAL A 1 125 ? -21.166 -6.820 20.175 1.00 63.22 125 VAL A N 1
ATOM 925 C CA . VAL A 1 125 ? -22.561 -7.267 20.365 1.00 63.22 125 VAL A CA 1
ATOM 926 C C . VAL A 1 125 ? -22.679 -8.804 20.395 1.00 63.22 125 VAL A C 1
ATOM 928 O O . VAL A 1 125 ? -23.745 -9.319 20.731 1.00 63.22 125 VAL A O 1
ATOM 931 N N . ARG A 1 126 ? -21.610 -9.537 20.053 1.00 52.28 126 ARG A N 1
ATOM 932 C CA . ARG A 1 126 ? -21.572 -11.010 20.023 1.00 52.28 126 ARG A CA 1
ATOM 933 C C . ARG A 1 126 ? -21.073 -11.626 21.323 1.00 52.28 126 ARG A C 1
ATOM 935 O O . ARG A 1 126 ? -20.201 -11.014 21.974 1.00 52.28 126 ARG A O 1
#

Radius of gyration: 16.46 Å; chains: 1; bounding box: 38×28×45 Å

Sequence (126 aa):
DVPSLGEAERELAEALRDATAVLARLDVAASGPVAEAAIDAYRARAEAGREVLAPGYPPHAARVLELAQRITLLIALAHDHGHGAAVTASEMAARTQALRPVERTARRAQVAAYNSMVEERERGVR

Secondary structure (DSSP, 8-state):
-PPPHHHHHHHHHHHHHHHHHHHHHHT-----HHHHHHHHHHHHHHTTT---S-TTS-HHHHHHHHHHHHHHHHHHHHHHT--TT--SHHHHHHHHHHHHHHHHHHHHHHHHHHHHHHHHHHHHT-